Protein AF-A0A6P1IAP3-F1 (afdb_monomer)

Solvent-accessible surface area (backbone atoms only — not comparable to full-atom values): 3649 Å² total; per-residue (Å²): 142,83,83,85,86,77,83,71,56,71,70,59,50,53,55,50,50,53,49,48,51,43,28,75,73,66,75,45,95,60,41,80,45,83,45,68,57,98,90,44,69,36,40,36,49,45,47,92,99,50,83,75,48,83,43,120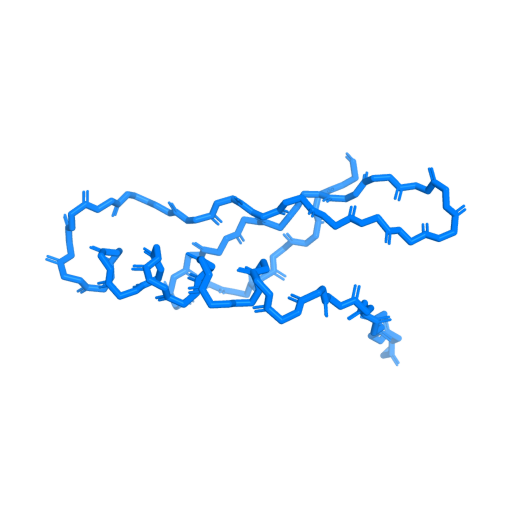

Sequence (56 aa):
MGGVTYGISPTRCEATRELLARFAEGHTIGVTMSLTHGGARHHLYITPGVPITLVE

Mean predicted aligned error: 7.37 Å

pLDDT: mean 72.41, std 7.76, range [42.53, 82.19]

Secondary structure (DSSP, 8-state):
--PPPPP--HHHHHHHHHHHHHHHTTS-S-EEEEEEETTEEEEEEE-TTSPPEEE-

Foldseek 3Di:
DDDDDFDDDPVLVVVQVVVVVCVVVVNDQWDWDWTADPNDIWIWTDDPPDPTDIDD

Radius of gyration: 11.92 Å; Cα contacts (8 Å, |Δi|>4): 63; chains: 1; bounding box: 24×28×30 Å

Nearest PDB structures (foldseek):
  2ykf-assembly1_A-2  TM=5.598E-01  e=4.971E-01  Mycobacterium tuberculosis H37Rv
  2ykh-assembly2_B  TM=6.122E-01  e=7.790E-01  Mycobacterium tuberculosis H37Rv
  3cfi-assembly3_G  T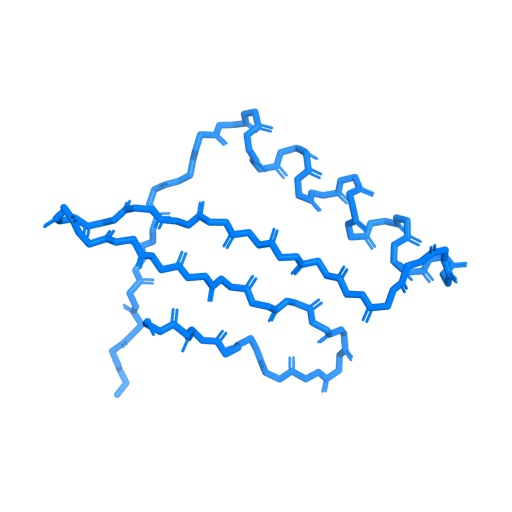M=4.336E-01  e=2.637E+00  Vibrio vulnificus
  2ret-assembly1_C  TM=4.057E-01  e=3.409E+00  Vibrio vulnificus

Structure (mmCIF, N/CA/C/O backbone):
data_AF-A0A6P1IAP3-F1
#
_entry.id   AF-A0A6P1IAP3-F1
#
loop_
_atom_site.group_PDB
_atom_site.id
_atom_site.type_symbol
_atom_site.label_atom_id
_atom_site.label_alt_id
_atom_site.label_comp_id
_atom_site.label_asym_id
_atom_site.label_entity_id
_atom_site.label_seq_id
_atom_site.pdbx_PDB_ins_code
_atom_site.Cartn_x
_atom_site.Cartn_y
_atom_site.Cartn_z
_atom_site.occupancy
_atom_site.B_iso_or_equiv
_atom_site.auth_seq_id
_atom_site.auth_comp_id
_atom_site.auth_asym_id
_atom_site.auth_atom_id
_atom_site.pdbx_PDB_model_num
ATOM 1 N N . MET A 1 1 ? 1.457 -19.509 -6.578 1.00 42.53 1 MET A N 1
ATOM 2 C CA . MET A 1 1 ? 2.158 -18.900 -5.425 1.00 42.53 1 MET A CA 1
ATOM 3 C C . MET A 1 1 ? 3.369 -18.112 -5.923 1.00 42.53 1 MET A C 1
ATOM 5 O O . MET A 1 1 ? 4.494 -18.551 -5.749 1.00 42.53 1 MET A O 1
ATOM 9 N N . GLY A 1 2 ? 3.146 -16.979 -6.591 1.00 51.62 2 GLY A N 1
ATOM 10 C CA . GLY A 1 2 ? 4.219 -16.088 -7.041 1.00 51.62 2 GLY A CA 1
ATOM 11 C C . GLY A 1 2 ? 3.997 -14.722 -6.415 1.00 51.62 2 GLY A C 1
ATOM 12 O O . GLY A 1 2 ? 3.218 -13.938 -6.941 1.00 51.62 2 GLY A O 1
ATOM 13 N N . GLY A 1 3 ? 4.588 -14.479 -5.247 1.00 59.28 3 GLY A N 1
ATOM 14 C CA . GLY A 1 3 ? 4.620 -13.137 -4.674 1.00 59.28 3 GLY A CA 1
ATOM 15 C C . GLY A 1 3 ? 5.675 -12.310 -5.402 1.00 59.28 3 GLY A C 1
ATOM 16 O O . GLY A 1 3 ? 6.773 -12.805 -5.641 1.00 59.28 3 GLY A O 1
ATOM 17 N N . VAL A 1 4 ? 5.354 -11.069 -5.761 1.00 65.31 4 VAL A N 1
ATOM 18 C CA . VAL A 1 4 ? 6.332 -10.123 -6.314 1.00 65.31 4 VAL A CA 1
ATOM 19 C C . VAL A 1 4 ? 6.925 -9.326 -5.156 1.00 65.31 4 VAL A C 1
ATOM 21 O O . VAL A 1 4 ? 6.195 -8.705 -4.382 1.00 65.31 4 VAL A O 1
ATOM 24 N N . THR A 1 5 ? 8.249 -9.352 -5.011 1.00 69.56 5 THR A N 1
ATOM 25 C CA . THR A 1 5 ? 8.953 -8.533 -4.018 1.00 69.56 5 THR A CA 1
ATOM 26 C C . THR A 1 5 ? 9.325 -7.190 -4.635 1.00 69.56 5 THR A C 1
ATOM 28 O O . THR A 1 5 ? 10.083 -7.124 -5.601 1.00 69.56 5 THR A O 1
ATOM 31 N N . TYR A 1 6 ? 8.815 -6.108 -4.050 1.00 71.31 6 TYR A N 1
ATOM 32 C CA . TYR A 1 6 ? 9.108 -4.743 -4.477 1.00 71.31 6 TYR A CA 1
ATOM 33 C C . TYR A 1 6 ? 10.197 -4.130 -3.598 1.00 71.31 6 TYR A C 1
ATOM 35 O O . TYR A 1 6 ? 10.089 -4.127 -2.372 1.00 71.31 6 TYR A O 1
ATOM 43 N N . GLY A 1 7 ? 11.230 -3.565 -4.224 1.00 70.19 7 GLY A N 1
ATOM 44 C CA . GLY A 1 7 ? 12.176 -2.699 -3.530 1.00 70.19 7 GLY A CA 1
ATOM 45 C C . GLY A 1 7 ? 11.509 -1.363 -3.210 1.00 70.19 7 GLY A C 1
ATOM 46 O O . GLY A 1 7 ? 11.063 -0.663 -4.119 1.00 70.19 7 GLY A O 1
ATOM 47 N N . ILE A 1 8 ? 11.437 -1.004 -1.929 1.00 72.81 8 ILE A N 1
ATOM 48 C CA . ILE A 1 8 ? 10.916 0.292 -1.480 1.00 72.81 8 ILE A CA 1
ATOM 49 C C . ILE A 1 8 ? 12.053 1.113 -0.878 1.00 72.81 8 ILE A C 1
ATOM 51 O O . ILE A 1 8 ? 12.910 0.573 -0.179 1.00 72.81 8 ILE A O 1
ATOM 55 N N . SER A 1 9 ? 12.077 2.422 -1.137 1.00 78.75 9 SER A N 1
ATOM 56 C CA . SER A 1 9 ? 13.047 3.284 -0.461 1.00 78.75 9 SER A CA 1
ATOM 57 C C . SER A 1 9 ? 12.710 3.395 1.034 1.00 78.75 9 SER A C 1
ATOM 59 O O . SER A 1 9 ? 11.523 3.399 1.386 1.00 78.75 9 SER A O 1
ATOM 61 N N . PRO A 1 10 ? 13.713 3.545 1.920 1.00 76.56 10 PRO A N 1
ATOM 62 C CA . PRO A 1 10 ? 13.478 3.696 3.358 1.00 76.56 10 PRO A CA 1
ATOM 63 C C . PRO A 1 10 ? 12.506 4.835 3.686 1.00 76.56 10 PRO A C 1
ATOM 65 O O . PRO A 1 10 ? 11.589 4.660 4.479 1.00 76.56 10 PRO A O 1
ATOM 68 N N . THR A 1 11 ? 12.626 5.972 2.995 1.00 79.62 11 THR A N 1
ATOM 69 C CA . THR A 1 11 ? 11.727 7.123 3.167 1.00 79.62 11 THR A CA 1
ATOM 70 C C . THR A 1 11 ? 10.269 6.789 2.841 1.00 79.62 11 THR A C 1
ATOM 72 O O . THR A 1 11 ? 9.370 7.194 3.572 1.00 79.62 11 THR A O 1
ATOM 75 N N . ARG A 1 12 ? 10.011 6.034 1.761 1.00 75.81 12 ARG A N 1
ATOM 76 C CA . ARG A 1 12 ? 8.645 5.609 1.407 1.00 75.81 12 ARG A CA 1
ATOM 77 C C . ARG A 1 12 ? 8.099 4.582 2.396 1.00 75.81 12 ARG A C 1
ATOM 79 O O . ARG A 1 12 ? 6.906 4.613 2.687 1.00 75.81 12 ARG A O 1
ATOM 86 N N . CYS A 1 13 ? 8.959 3.709 2.919 1.00 80.88 13 CYS A N 1
ATOM 87 C CA . CYS A 1 13 ? 8.597 2.762 3.971 1.00 80.88 13 CYS A CA 1
ATOM 88 C C . CYS A 1 13 ? 8.113 3.490 5.233 1.00 80.88 13 CYS A C 1
ATOM 90 O O . CYS A 1 13 ? 7.010 3.226 5.706 1.00 80.88 13 CYS A O 1
ATOM 92 N N . GLU A 1 14 ? 8.893 4.454 5.726 1.00 82.19 14 GLU A N 1
ATOM 93 C CA . GLU A 1 14 ? 8.553 5.217 6.933 1.00 82.19 14 GLU A CA 1
ATOM 94 C C . GLU A 1 14 ? 7.287 6.066 6.747 1.00 82.19 14 GLU A C 1
ATOM 96 O O . GLU A 1 14 ? 6.383 6.007 7.577 1.00 82.19 14 GLU A O 1
ATOM 101 N N . ALA A 1 15 ? 7.138 6.749 5.607 1.00 80.69 15 ALA A N 1
ATOM 102 C CA . ALA A 1 15 ? 5.909 7.486 5.302 1.00 80.69 15 ALA A CA 1
ATOM 103 C C . ALA A 1 15 ? 4.670 6.570 5.264 1.00 80.69 15 ALA A C 1
ATOM 105 O O . ALA A 1 15 ? 3.592 6.939 5.726 1.00 80.69 15 ALA A O 1
ATOM 106 N N . THR A 1 16 ? 4.821 5.349 4.742 1.00 78.38 16 THR A N 1
ATOM 107 C CA . THR A 1 16 ? 3.729 4.365 4.713 1.00 78.38 16 THR A CA 1
ATOM 108 C C . THR A 1 16 ? 3.396 3.875 6.119 1.00 78.38 16 THR A C 1
ATOM 110 O O . THR A 1 16 ? 2.220 3.756 6.450 1.00 78.38 16 THR A O 1
ATOM 113 N N . ARG A 1 17 ? 4.402 3.644 6.974 1.00 80.38 17 ARG A N 1
ATOM 114 C CA . ARG A 1 17 ? 4.191 3.292 8.388 1.00 80.38 17 ARG A CA 1
ATOM 115 C C . ARG A 1 17 ? 3.419 4.370 9.137 1.00 80.38 17 ARG A C 1
ATOM 117 O O . ARG A 1 17 ? 2.475 4.038 9.844 1.00 80.38 17 ARG A O 1
ATOM 124 N N . GLU A 1 18 ? 3.778 5.637 8.953 1.00 81.19 18 GLU A N 1
ATOM 125 C CA . GLU A 1 18 ? 3.080 6.754 9.592 1.00 81.19 18 GLU A CA 1
ATOM 126 C C . GLU A 1 18 ? 1.613 6.835 9.144 1.00 81.19 18 GLU A C 1
ATOM 128 O O . GLU A 1 18 ? 0.707 6.972 9.967 1.00 81.19 18 GLU A O 1
ATOM 133 N N . LEU A 1 19 ? 1.353 6.683 7.842 1.00 78.94 19 LEU A N 1
ATOM 134 C CA . LEU A 1 19 ?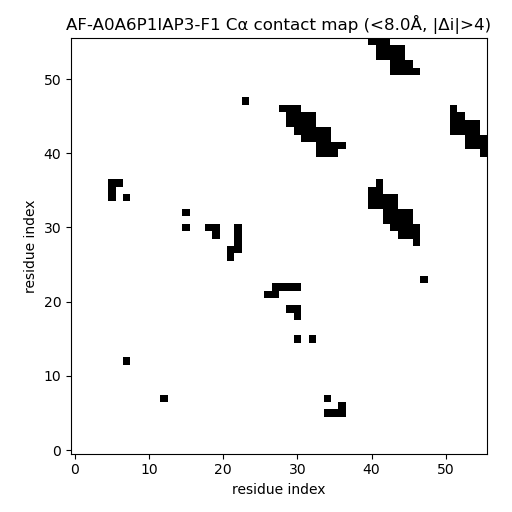 -0.010 6.668 7.307 1.00 78.94 19 LEU A CA 1
ATOM 135 C C . LEU A 1 19 ? -0.825 5.475 7.822 1.00 78.94 19 LEU A C 1
ATOM 137 O O . LEU A 1 19 ? -2.017 5.625 8.092 1.00 78.94 19 LEU A O 1
ATOM 141 N N . LEU A 1 20 ? -0.191 4.312 7.995 1.00 77.25 20 LEU A N 1
ATOM 142 C CA . LEU A 1 20 ? -0.826 3.127 8.573 1.00 77.25 20 LEU A CA 1
ATOM 143 C C . LEU A 1 20 ? -1.132 3.305 10.063 1.00 77.25 20 LEU A C 1
ATOM 145 O O . LEU A 1 20 ? -2.187 2.863 10.508 1.00 77.25 20 LEU A O 1
ATOM 149 N N . ALA A 1 21 ? -0.263 3.980 10.819 1.00 79.69 21 ALA A N 1
ATOM 150 C CA 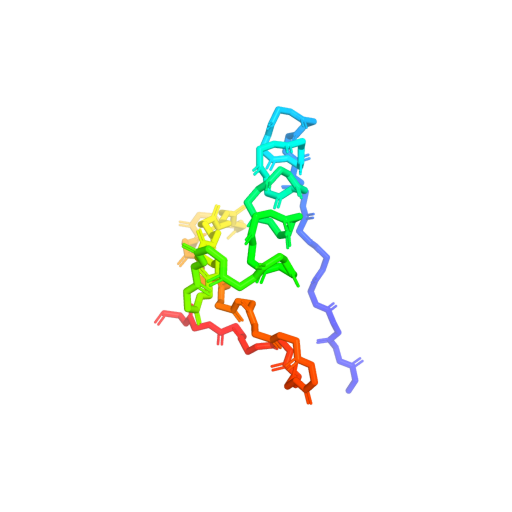. ALA A 1 21 ? -0.527 4.319 12.216 1.00 79.69 21 ALA A CA 1
ATOM 151 C C . ALA A 1 21 ? -1.742 5.253 12.334 1.00 79.69 21 ALA A C 1
ATOM 153 O O . ALA A 1 21 ? -2.685 4.950 13.060 1.00 79.69 21 ALA A O 1
ATOM 154 N N . ARG A 1 22 ? -1.790 6.318 11.521 1.00 77.94 22 ARG A N 1
ATOM 155 C CA . ARG A 1 22 ? -2.946 7.232 11.463 1.00 77.94 22 ARG A CA 1
ATOM 156 C C . ARG A 1 22 ? -4.231 6.517 11.037 1.00 77.94 22 ARG A C 1
ATOM 158 O O . ARG A 1 22 ? -5.300 6.821 11.557 1.00 77.94 22 ARG A O 1
ATOM 165 N N . PHE A 1 23 ? -4.141 5.563 10.107 1.00 73.75 23 PHE A N 1
ATOM 166 C CA . PHE A 1 23 ? -5.276 4.709 9.753 1.00 73.75 23 PHE A CA 1
ATOM 167 C C . PHE A 1 23 ? -5.747 3.879 10.957 1.00 73.75 23 PHE A C 1
ATOM 169 O O . PHE A 1 23 ? -6.941 3.833 11.235 1.00 73.75 23 PHE A O 1
ATOM 176 N N . ALA A 1 24 ? -4.827 3.222 11.674 1.00 74.00 24 ALA A N 1
ATOM 177 C CA . ALA A 1 24 ? -5.157 2.357 12.811 1.00 74.00 24 ALA A CA 1
ATOM 178 C C . ALA A 1 24 ? -5.845 3.121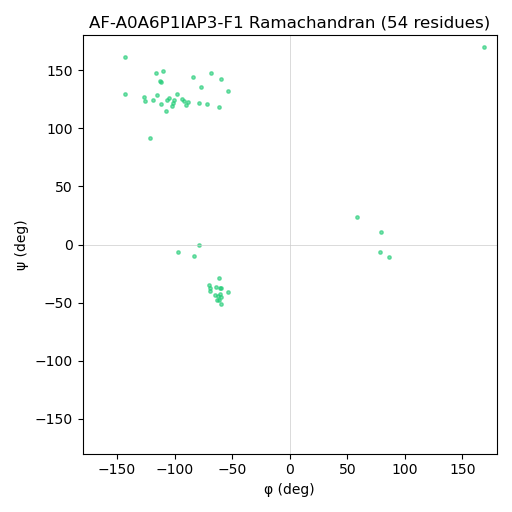 13.955 1.00 74.00 24 ALA A C 1
ATOM 180 O O . ALA A 1 24 ? -6.669 2.556 14.669 1.00 74.00 24 ALA A O 1
ATOM 181 N N . GLU A 1 25 ? -5.553 4.412 14.085 1.00 82.19 25 GLU A N 1
ATOM 182 C CA . GLU A 1 25 ? -6.209 5.331 15.018 1.00 82.19 25 GLU A CA 1
ATOM 183 C C . GLU A 1 25 ? -7.589 5.824 14.532 1.00 82.19 25 GLU A C 1
ATOM 185 O O . GLU A 1 25 ? -8.250 6.594 15.221 1.00 82.19 25 GLU A O 1
ATOM 190 N N . GLY A 1 26 ? -8.048 5.391 13.352 1.00 75.19 26 GLY A N 1
ATOM 191 C CA . GLY A 1 26 ? -9.329 5.790 12.762 1.00 75.19 26 GLY A CA 1
ATOM 192 C C . GLY A 1 26 ? -9.308 7.162 12.083 1.00 75.19 26 GLY A C 1
ATOM 193 O O . GLY A 1 26 ? -10.360 7.682 11.718 1.00 75.19 26 GLY A O 1
ATOM 194 N N . HIS A 1 27 ? -8.128 7.758 11.884 1.00 74.12 27 HIS A N 1
ATOM 195 C CA . HIS A 1 27 ? -7.995 9.081 11.269 1.00 74.12 27 HIS A CA 1
ATOM 196 C C . HIS A 1 27 ? -8.020 9.046 9.731 1.00 74.12 27 HIS A C 1
ATOM 198 O O . HIS A 1 27 ? -8.082 10.100 9.097 1.00 74.12 27 HIS A O 1
ATOM 204 N N . THR A 1 28 ? -7.959 7.863 9.104 1.00 69.56 28 THR A N 1
ATOM 205 C CA . THR A 1 28 ? -8.009 7.700 7.640 1.00 69.56 28 THR A CA 1
ATOM 206 C C . THR A 1 28 ? -8.791 6.439 7.240 1.00 69.56 28 THR A C 1
ATOM 208 O O . THR A 1 28 ? -8.997 5.548 8.058 1.00 69.56 28 THR A O 1
ATOM 211 N N . ILE A 1 29 ? -9.243 6.363 5.980 1.00 70.62 29 ILE A N 1
ATOM 212 C CA . ILE A 1 29 ? -10.042 5.239 5.432 1.00 70.62 29 ILE A CA 1
ATOM 213 C C . ILE A 1 29 ? -9.217 4.193 4.661 1.00 70.62 29 ILE A C 1
ATOM 215 O O . ILE A 1 29 ? -9.734 3.142 4.294 1.00 70.62 29 ILE A O 1
ATOM 219 N N . GLY A 1 30 ? -7.928 4.449 4.449 1.00 71.75 30 GLY A N 1
ATOM 220 C CA . GLY A 1 30 ? -6.984 3.508 3.854 1.00 71.75 30 GLY A CA 1
ATOM 221 C C . GLY A 1 30 ? -5.676 4.203 3.498 1.00 71.75 30 GLY A C 1
ATOM 222 O O . GLY A 1 30 ? -5.587 5.433 3.530 1.00 71.75 30 GLY A O 1
ATOM 223 N N . VAL A 1 31 ? -4.659 3.422 3.141 1.00 74.50 31 VAL A N 1
ATOM 224 C CA . VAL A 1 31 ? -3.366 3.950 2.684 1.00 74.50 31 VAL A CA 1
ATOM 225 C C . VAL A 1 31 ? -3.105 3.487 1.259 1.00 74.50 31 VAL A C 1
ATOM 227 O O . VAL A 1 31 ? -3.083 2.287 0.993 1.00 74.50 31 VAL A O 1
ATOM 230 N N . THR A 1 32 ? -2.871 4.437 0.350 1.00 78.44 32 THR A N 1
ATOM 231 C CA . THR A 1 32 ? -2.460 4.134 -1.026 1.00 78.44 32 THR A CA 1
ATOM 232 C C . THR A 1 32 ? -0.960 4.349 -1.178 1.00 78.44 32 THR A C 1
ATOM 234 O O . THR A 1 32 ? -0.469 5.461 -0.989 1.00 78.44 32 THR A O 1
ATOM 237 N N . MET A 1 33 ? -0.228 3.314 -1.586 1.00 79.00 33 MET A N 1
ATOM 238 C CA . MET A 1 33 ? 1.202 3.398 -1.889 1.00 79.00 33 MET A CA 1
ATOM 239 C C . MET A 1 33 ? 1.458 3.112 -3.371 1.00 79.00 33 MET A C 1
ATOM 241 O O . MET A 1 33 ? 1.028 2.095 -3.900 1.00 79.00 33 MET A O 1
ATOM 245 N N . SER A 1 34 ? 2.191 4.001 -4.050 1.00 76.44 34 SER A N 1
ATOM 246 C CA . SER A 1 34 ? 2.665 3.760 -5.420 1.00 76.44 34 SER A CA 1
ATOM 247 C C . SER A 1 34 ? 4.019 3.051 -5.409 1.00 76.44 34 SER A C 1
ATOM 249 O O . SER A 1 34 ? 5.003 3.581 -4.882 1.00 76.44 34 SER A O 1
ATOM 251 N N . LEU A 1 35 ? 4.079 1.894 -6.051 1.00 77.56 35 LEU A N 1
ATOM 252 C CA . LEU A 1 35 ? 5.282 1.106 -6.272 1.00 77.56 35 LEU A CA 1
ATOM 253 C C . LEU A 1 35 ? 5.671 1.143 -7.745 1.00 77.56 35 LEU A C 1
ATOM 255 O O . LEU A 1 35 ? 4.818 1.255 -8.617 1.00 77.56 35 LEU A O 1
ATOM 259 N N . THR A 1 36 ? 6.964 1.049 -8.029 1.00 74.00 36 THR A N 1
ATOM 260 C CA . THR A 1 36 ? 7.464 0.942 -9.403 1.00 74.00 36 THR A CA 1
ATOM 261 C C . THR A 1 36 ? 8.365 -0.279 -9.495 1.00 74.00 36 THR A C 1
ATOM 263 O O . THR A 1 36 ? 9.288 -0.414 -8.694 1.00 74.00 36 THR A O 1
ATOM 266 N N . HIS A 1 37 ? 8.102 -1.168 -10.451 1.00 74.44 37 HIS A N 1
ATOM 267 C CA . HIS A 1 37 ? 8.905 -2.364 -10.703 1.00 74.44 37 HIS A CA 1
ATOM 268 C C . HIS A 1 37 ? 8.975 -2.639 -12.203 1.00 74.44 37 HIS A C 1
ATOM 270 O O . HIS A 1 37 ? 7.953 -2.621 -12.878 1.00 74.44 37 HIS A O 1
ATOM 276 N N . GLY A 1 38 ? 10.180 -2.845 -12.743 1.00 73.69 38 GLY A N 1
ATOM 277 C CA . GLY A 1 38 ? 10.357 -3.150 -14.170 1.00 73.69 38 GLY A CA 1
ATOM 278 C C . GLY A 1 38 ? 9.808 -2.087 -15.136 1.00 73.69 38 GLY A C 1
ATOM 279 O O . GLY A 1 38 ? 9.469 -2.417 -16.264 1.00 73.69 38 GLY A O 1
ATOM 280 N N . GLY A 1 39 ? 9.676 -0.828 -14.700 1.00 76.44 39 GLY A N 1
ATOM 281 C CA . GLY A 1 39 ? 9.065 0.254 -15.487 1.00 76.44 39 GLY A CA 1
ATOM 282 C C . GLY A 1 39 ? 7.538 0.358 -15.361 1.00 76.44 39 GLY A C 1
ATOM 283 O O . GLY A 1 39 ? 6.979 1.382 -15.744 1.00 76.44 39 GLY A O 1
ATOM 284 N N . ALA A 1 40 ? 6.873 -0.630 -14.757 1.00 75.81 40 ALA A N 1
ATOM 285 C CA . ALA A 1 40 ? 5.454 -0.570 -14.424 1.00 75.81 40 ALA A CA 1
ATOM 286 C C . ALA A 1 40 ? 5.234 0.141 -13.081 1.00 75.81 40 ALA A C 1
ATOM 288 O O . ALA A 1 40 ? 6.034 0.005 -12.148 1.00 75.81 40 ALA A O 1
ATO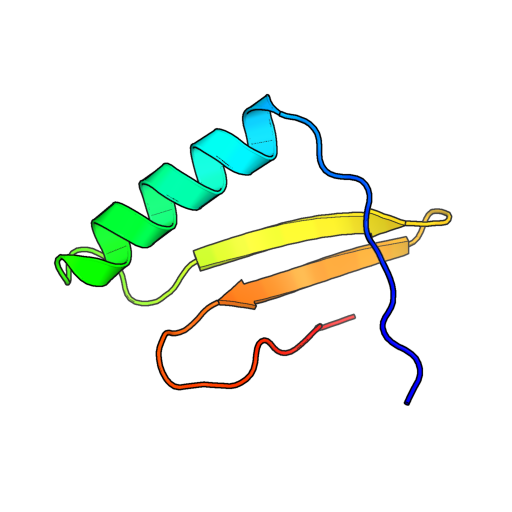M 289 N N . ARG A 1 41 ? 4.143 0.906 -12.975 1.00 76.88 41 ARG A N 1
ATOM 290 C CA . ARG A 1 41 ? 3.694 1.535 -11.728 1.00 76.88 41 ARG A CA 1
ATOM 291 C C . ARG A 1 41 ? 2.493 0.760 -11.204 1.00 76.88 41 ARG A C 1
ATOM 293 O O . ARG A 1 41 ? 1.518 0.617 -11.918 1.00 7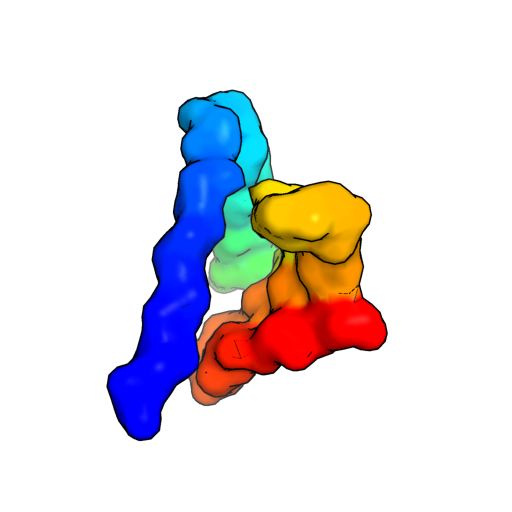6.88 41 ARG A O 1
ATOM 300 N N . HIS A 1 42 ? 2.567 0.319 -9.958 1.00 75.94 42 HIS A N 1
ATOM 301 C CA . HIS A 1 42 ? 1.491 -0.385 -9.277 1.00 75.94 42 HIS A CA 1
ATOM 302 C C . HIS A 1 42 ? 1.003 0.431 -8.088 1.00 75.94 42 HIS A C 1
ATOM 304 O O . HIS A 1 42 ? 1.792 1.112 -7.423 1.00 75.94 42 HIS A O 1
ATOM 310 N N . HIS A 1 43 ? -0.283 0.335 -7.782 1.00 76.31 43 HIS A N 1
ATOM 311 C CA . HIS A 1 43 ? -0.879 0.977 -6.622 1.00 76.31 43 HIS A CA 1
ATOM 312 C C . HIS A 1 43 ? -1.312 -0.093 -5.619 1.00 76.31 43 HIS A C 1
ATOM 314 O O . HIS A 1 43 ? -2.107 -0.977 -5.925 1.00 76.31 43 HIS A O 1
ATOM 320 N N . LEU A 1 44 ? -0.764 -0.023 -4.408 1.00 74.88 44 LEU A N 1
ATOM 321 C CA . LEU A 1 44 ? -1.212 -0.828 -3.281 1.00 74.88 44 LEU A CA 1
ATOM 322 C C . LEU A 1 44 ? -2.238 -0.041 -2.490 1.00 74.88 44 LEU A C 1
ATOM 324 O O . LEU A 1 44 ? -1.938 1.062 -2.034 1.00 74.88 44 LEU A O 1
ATOM 328 N N . TYR A 1 45 ? -3.406 -0.636 -2.291 1.00 74.19 45 TYR A N 1
ATOM 329 C CA . TYR A 1 45 ? -4.384 -0.149 -1.336 1.00 74.19 45 TYR A CA 1
ATOM 330 C C . TYR A 1 45 ? -4.326 -1.024 -0.087 1.00 74.19 45 TYR A C 1
ATOM 332 O O . TYR A 1 45 ? -4.508 -2.241 -0.160 1.00 74.19 45 TYR A O 1
ATOM 340 N N . ILE A 1 46 ? -4.008 -0.412 1.051 1.00 71.94 46 ILE A N 1
ATOM 341 C CA . ILE A 1 46 ? -3.864 -1.110 2.325 1.00 71.94 46 ILE A CA 1
ATOM 342 C C . ILE A 1 46 ? -5.054 -0.751 3.210 1.00 71.94 46 ILE A C 1
ATOM 344 O O . ILE A 1 46 ? -5.208 0.397 3.637 1.00 71.94 46 ILE A O 1
ATOM 348 N N . THR A 1 47 ? -5.860 -1.771 3.499 1.00 70.94 47 THR A N 1
ATOM 349 C CA . THR A 1 47 ? -6.968 -1.740 4.456 1.00 70.94 47 THR A CA 1
ATOM 350 C C . THR A 1 47 ? -6.765 -2.885 5.453 1.00 70.94 47 THR A C 1
ATOM 352 O O . THR A 1 47 ? -6.641 -4.037 5.035 1.00 70.94 47 THR A O 1
ATOM 355 N N . 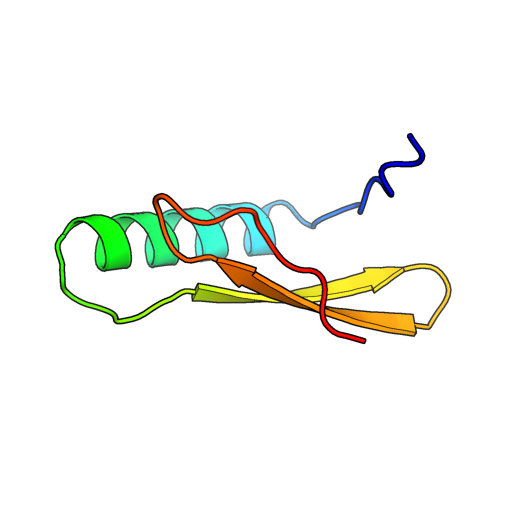PRO A 1 48 ? -6.696 -2.625 6.766 1.00 63.12 48 PRO A N 1
ATOM 356 C CA . PRO A 1 48 ? -6.548 -3.665 7.777 1.00 63.12 48 PRO A CA 1
ATOM 357 C C . PRO A 1 48 ? -7.686 -4.677 7.762 1.00 63.12 48 PRO A C 1
ATOM 359 O O . PRO A 1 48 ? -8.844 -4.336 7.540 1.00 63.12 48 PRO A O 1
ATOM 362 N N . GLY A 1 49 ? -7.334 -5.938 8.003 1.00 64.75 49 GLY A N 1
ATOM 363 C CA . GLY A 1 49 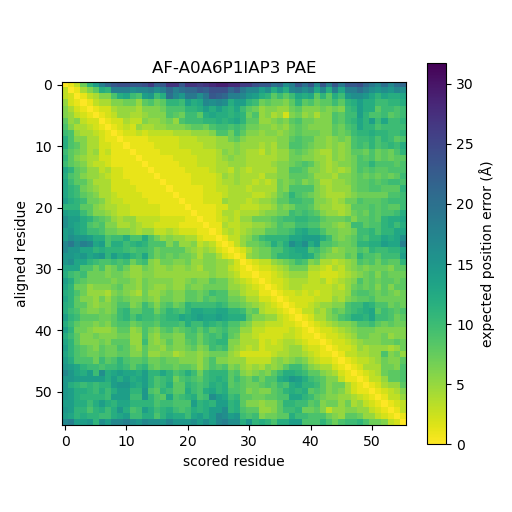? -8.265 -7.065 7.938 1.00 64.75 49 GLY A CA 1
ATOM 364 C C . GLY A 1 49 ? -8.573 -7.545 6.518 1.00 64.75 49 GLY A C 1
ATOM 365 O O . GLY A 1 49 ? -9.209 -8.585 6.366 1.00 64.75 49 GLY A O 1
ATOM 366 N N . VAL A 1 50 ? -8.090 -6.845 5.486 1.00 69.50 50 VAL A N 1
ATOM 367 C CA . VAL A 1 50 ? -8.277 -7.215 4.080 1.00 69.50 50 VAL A CA 1
ATOM 368 C C . VAL A 1 50 ? -6.929 -7.626 3.478 1.00 69.50 50 VAL A C 1
ATOM 370 O O . VAL A 1 50 ? -5.906 -7.000 3.770 1.00 69.50 50 VAL A O 1
ATOM 373 N N . PRO A 1 51 ? -6.885 -8.669 2.633 1.00 64.00 51 PRO A N 1
ATOM 374 C CA . PRO A 1 51 ? -5.706 -8.960 1.831 1.00 64.00 51 PRO A CA 1
ATOM 375 C C . PRO A 1 51 ? -5.272 -7.736 1.016 1.00 64.00 51 PRO A C 1
ATOM 377 O O . PRO A 1 51 ? -6.084 -7.103 0.338 1.00 64.00 51 PRO A O 1
ATOM 380 N N . ILE A 1 52 ? -3.978 -7.417 1.062 1.00 64.94 52 ILE A N 1
ATOM 381 C CA . ILE A 1 52 ? -3.407 -6.347 0.242 1.00 64.94 52 ILE A CA 1
ATOM 382 C C . ILE A 1 52 ? -3.613 -6.721 -1.225 1.00 64.94 52 ILE A C 1
ATOM 384 O O . ILE A 1 52 ? -3.103 -7.741 -1.690 1.00 64.94 52 ILE A O 1
ATOM 388 N N . THR A 1 53 ? -4.361 -5.888 -1.943 1.00 61.41 53 THR A N 1
ATOM 389 C CA . THR A 1 53 ? -4.631 -6.085 -3.366 1.00 61.41 53 THR A CA 1
ATOM 390 C C . THR A 1 53 ? -3.715 -5.172 -4.169 1.00 61.41 53 THR A C 1
ATOM 392 O O . THR A 1 53 ? -3.671 -3.961 -3.944 1.00 61.41 53 THR A O 1
ATOM 395 N N . LEU A 1 54 ? -2.952 -5.770 -5.081 1.00 63.50 54 LEU A N 1
ATOM 396 C CA . LEU A 1 54 ? -2.184 -5.039 -6.080 1.00 63.50 54 LEU A CA 1
ATOM 397 C C . LEU A 1 54 ? -3.144 -4.604 -7.188 1.00 63.50 54 LEU A C 1
ATOM 399 O O . LEU A 1 54 ? -3.801 -5.454 -7.785 1.00 63.50 54 LEU A O 1
ATOM 403 N N . VAL A 1 55 ? -3.228 -3.301 -7.443 1.00 61.41 55 VAL A N 1
ATOM 404 C CA . VAL A 1 55 ? -3.977 -2.745 -8.573 1.00 61.41 55 VAL A CA 1
ATOM 405 C C . VAL A 1 55 ? -2.964 -2.267 -9.615 1.00 61.41 55 VAL A C 1
ATOM 407 O O . VAL A 1 55 ? -2.047 -1.507 -9.277 1.00 61.41 55 VAL A O 1
ATOM 410 N N . GLU A 1 56 ? -3.097 -2.772 -10.843 1.00 59.09 56 GLU A N 1
ATOM 411 C CA . GLU A 1 56 ? -2.335 -2.340 -12.027 1.00 59.09 56 GLU A CA 1
ATOM 412 C C . GLU A 1 56 ? -2.977 -1.117 -12.687 1.00 59.09 56 GLU A C 1
ATOM 414 O O . GLU A 1 56 ? -4.225 -1.084 -12.788 1.00 59.09 56 GLU A O 1
#